Protein AF-A0A7X5WVP3-F1 (afdb_monomer)

Sequence (110 aa):
MIQCPTCGVVPVPEEDLPVIHPDVEDYAPQGRSPLAAVEEFVHVECPRCGGPARRETDTMDTFVDSSWYFLRYCDPRNDEAIFDPE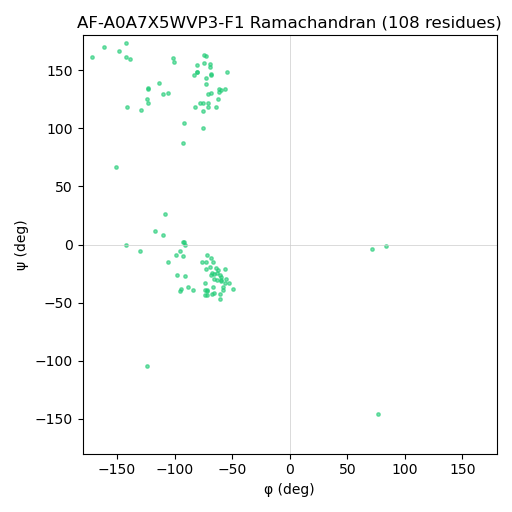KVKYWMAVDQYIGGVEHAVLHLLY

Foldseek 3Di:
DKADPVPGDDDDDPVPPDLDDDDAPDCDDPVDGSQVVVCVSQWDADPVPRHIIGDDRDDDDPLVVLLCVVLCVLPVPDPPDSHDPVSSVVCDDDPDDDDDCVCVVGNVVD

Structure (mmCIF, N/CA/C/O backbone):
data_AF-A0A7X5WVP3-F1
#
_entry.id   AF-A0A7X5WVP3-F1
#
loop_
_atom_site.group_PDB
_atom_site.id
_atom_site.type_symbol
_atom_site.label_atom_id
_atom_site.label_alt_id
_atom_site.label_comp_id
_atom_site.label_asym_id
_atom_site.label_entity_id
_atom_site.label_seq_id
_atom_site.pdbx_PDB_ins_code
_atom_site.Cartn_x
_atom_site.Cartn_y
_atom_site.Cartn_z
_atom_site.occupancy
_atom_site.B_iso_or_equiv
_atom_site.auth_seq_id
_atom_site.auth_comp_id
_atom_site.auth_asym_id
_at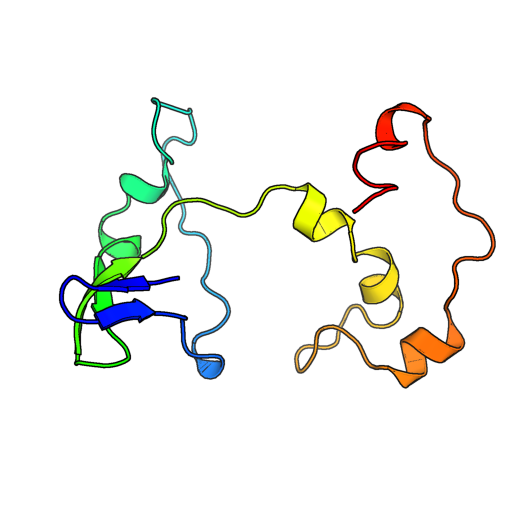om_site.auth_atom_id
_atom_site.pdbx_PDB_model_num
ATOM 1 N N . MET A 1 1 ? -5.310 -4.473 7.437 1.00 96.75 1 MET A N 1
ATOM 2 C CA . MET A 1 1 ? -5.691 -5.662 8.241 1.00 96.75 1 MET A CA 1
ATOM 3 C C . MET A 1 1 ? -6.695 -5.261 9.318 1.00 96.75 1 MET A C 1
ATOM 5 O O . MET A 1 1 ? -6.786 -4.077 9.623 1.00 96.75 1 MET A O 1
ATOM 9 N N . ILE A 1 2 ? -7.445 -6.215 9.874 1.00 98.38 2 ILE A N 1
ATOM 10 C CA . ILE A 1 2 ? -8.406 -6.022 10.972 1.00 98.38 2 ILE A CA 1
ATOM 11 C C . ILE A 1 2 ? -8.039 -6.963 12.130 1.00 98.38 2 ILE A C 1
ATOM 13 O O . ILE A 1 2 ? -7.937 -8.173 11.950 1.00 98.38 2 ILE A O 1
ATOM 17 N N . GLN A 1 3 ? -7.847 -6.407 13.322 1.00 98.38 3 GLN A N 1
ATOM 18 C CA . GLN A 1 3 ? -7.542 -7.093 14.576 1.00 98.38 3 GLN A CA 1
ATOM 19 C C . GLN A 1 3 ? -8.850 -7.398 15.326 1.00 98.38 3 GLN A C 1
ATOM 21 O O . GLN A 1 3 ? -9.476 -6.507 15.908 1.00 98.38 3 GLN A O 1
ATOM 26 N N . CYS A 1 4 ? -9.288 -8.657 15.316 1.00 98.44 4 CYS A N 1
ATOM 27 C CA . CYS A 1 4 ? -10.496 -9.113 16.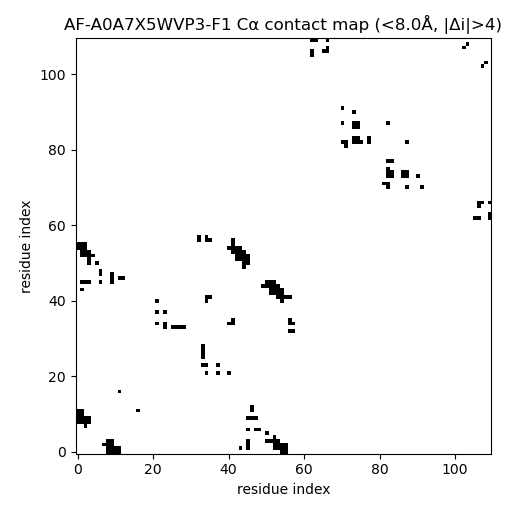004 1.00 98.44 4 CYS A CA 1
ATOM 28 C C . CYS A 1 4 ? -10.142 -9.911 17.274 1.00 98.44 4 CYS A C 1
ATOM 30 O O . CYS A 1 4 ? -9.387 -10.881 17.178 1.00 98.44 4 CYS A O 1
ATOM 32 N N . PRO A 1 5 ? -10.743 -9.615 18.443 1.00 98.19 5 PRO A N 1
ATOM 33 C CA . PRO A 1 5 ? -10.493 -10.373 19.674 1.00 98.19 5 PRO A CA 1
ATOM 34 C C . PRO A 1 5 ? -10.849 -11.866 19.584 1.00 98.19 5 PRO A C 1
ATOM 36 O O . PRO A 1 5 ? -10.259 -12.685 20.282 1.00 98.19 5 PRO A O 1
ATOM 39 N N . THR A 1 6 ? -11.817 -12.228 18.737 1.00 98.31 6 THR A N 1
ATOM 40 C CA . THR A 1 6 ? -12.288 -13.614 18.576 1.00 98.31 6 THR A CA 1
ATOM 41 C C . THR A 1 6 ? -11.612 -14.332 17.411 1.00 98.31 6 THR A C 1
ATOM 43 O O . THR A 1 6 ? -11.298 -15.514 17.513 1.00 98.31 6 THR A O 1
ATOM 46 N N . CYS A 1 7 ? -11.405 -13.641 16.287 1.00 98.44 7 CYS A N 1
ATOM 47 C CA . CYS A 1 7 ? -10.900 -14.249 15.055 1.00 98.44 7 CYS A CA 1
ATOM 48 C C . CYS A 1 7 ? -9.394 -14.055 14.827 1.00 98.44 7 CYS A C 1
ATOM 50 O O . CYS A 1 7 ? -8.857 -14.684 13.916 1.00 98.44 7 CYS A O 1
ATOM 52 N N . GLY A 1 8 ? -8.727 -13.218 15.628 1.00 98.25 8 GLY A N 1
ATOM 53 C CA . GLY A 1 8 ? -7.335 -12.821 15.427 1.00 98.25 8 GLY A CA 1
ATOM 54 C C . GLY A 1 8 ? -7.184 -11.784 14.312 1.00 98.25 8 GLY A C 1
ATOM 55 O O . GLY A 1 8 ? -8.057 -10.939 14.112 1.00 98.25 8 GLY A O 1
ATOM 56 N N . VAL A 1 9 ? -6.071 -11.858 13.585 1.00 98.12 9 VAL A N 1
ATOM 57 C CA . VAL A 1 9 ? -5.778 -10.990 12.438 1.00 98.12 9 VAL A CA 1
ATOM 58 C C . VAL A 1 9 ? -6.574 -11.478 11.224 1.00 98.12 9 VAL A C 1
ATOM 60 O O . VAL A 1 9 ? -6.424 -12.620 10.792 1.00 98.12 9 VAL A O 1
ATOM 63 N N . VAL A 1 10 ? -7.413 -10.611 10.663 1.00 98.31 10 VAL A N 1
ATOM 64 C CA . VAL A 1 10 ? -8.295 -10.899 9.525 1.00 98.31 10 VAL A CA 1
ATOM 65 C C . VAL A 1 10 ? -8.001 -9.903 8.393 1.00 98.31 10 VAL A C 1
ATOM 67 O O . VAL A 1 10 ? -7.835 -8.709 8.666 1.00 98.31 10 VAL A O 1
ATOM 70 N N . PRO A 1 11 ? -7.880 -10.347 7.128 1.00 98.19 11 PRO A N 1
ATOM 71 C CA . PRO A 1 11 ? -7.726 -9.432 6.002 1.00 98.19 11 PRO A CA 1
ATOM 72 C C . PRO A 1 11 ? -9.015 -8.642 5.751 1.00 98.19 11 PRO A C 1
ATOM 74 O O . PRO A 1 11 ? -10.110 -9.073 6.110 1.00 98.19 11 PRO A O 1
ATOM 77 N N . VAL A 1 12 ? -8.867 -7.473 5.136 1.00 98.12 12 VAL A N 1
ATOM 78 C CA . VAL A 1 12 ? -10.007 -6.739 4.574 1.00 98.12 12 VAL A CA 1
ATOM 79 C C . VAL A 1 12 ? -10.458 -7.494 3.312 1.00 98.12 12 VAL A C 1
ATOM 81 O O . VAL A 1 12 ? -9.572 -7.959 2.588 1.00 98.12 12 VAL A O 1
ATOM 84 N N . PRO A 1 13 ? -11.769 -7.670 3.063 1.00 97.75 13 PRO A N 1
ATOM 85 C CA . PRO A 1 13 ? -12.265 -8.225 1.802 1.00 97.75 13 PRO A CA 1
ATOM 86 C C . PRO A 1 13 ? -11.745 -7.437 0.594 1.00 97.75 13 PRO A C 1
ATOM 88 O O . PRO A 1 13 ? -11.502 -6.236 0.694 1.00 97.75 13 PRO A O 1
ATOM 91 N N . GLU A 1 14 ? -11.545 -8.103 -0.540 1.00 95.88 14 GLU A N 1
ATOM 92 C CA . GLU A 1 14 ? -10.977 -7.465 -1.736 1.00 95.88 14 GLU A CA 1
ATOM 93 C C . GLU A 1 14 ? -11.929 -6.408 -2.309 1.00 95.88 14 GLU A C 1
ATOM 95 O O . GLU A 1 14 ? -11.497 -5.330 -2.705 1.00 95.88 14 GLU A O 1
ATOM 100 N N . GLU A 1 15 ? -13.232 -6.678 -2.251 1.00 95.88 15 GLU A N 1
ATOM 101 C CA . GLU A 1 15 ? -14.303 -5.763 -2.648 1.00 95.88 15 GLU A CA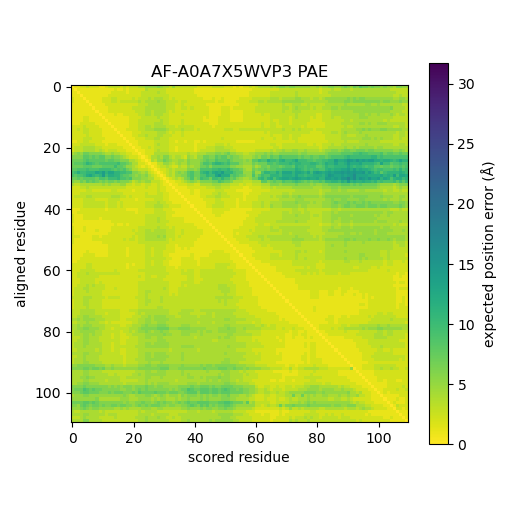 1
ATOM 102 C C . GLU A 1 15 ? -14.394 -4.489 -1.791 1.00 95.88 15 GLU A C 1
ATOM 104 O O . GLU A 1 15 ? -14.951 -3.490 -2.242 1.00 95.88 15 GLU A O 1
ATOM 109 N N . ASP A 1 16 ? -13.828 -4.515 -0.581 1.00 96.00 16 ASP A N 1
ATOM 110 C CA . ASP A 1 16 ? -13.780 -3.374 0.339 1.00 96.00 16 ASP A CA 1
ATOM 111 C C . ASP A 1 16 ? -12.496 -2.541 0.158 1.00 96.00 16 ASP A C 1
ATOM 113 O O . ASP A 1 16 ? -12.246 -1.588 0.905 1.00 96.00 16 ASP A O 1
ATOM 117 N N . LEU A 1 17 ? -11.640 -2.903 -0.804 1.0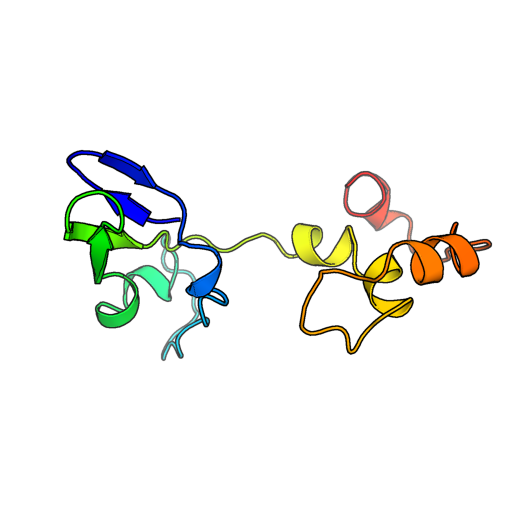0 96.00 17 LEU A N 1
ATOM 118 C CA . LEU A 1 17 ? -10.482 -2.103 -1.179 1.00 96.00 17 LEU A CA 1
ATOM 119 C C . LEU A 1 17 ? -10.891 -0.955 -2.122 1.00 96.00 17 LEU A C 1
ATOM 121 O O . LEU A 1 17 ? -11.788 -1.110 -2.948 1.00 96.00 17 LEU A O 1
ATOM 125 N N . PRO A 1 18 ? -10.194 0.193 -2.063 1.00 96.75 18 PRO A N 1
ATOM 126 C CA . PRO A 1 18 ? -9.085 0.508 -1.165 1.00 96.75 18 PRO A CA 1
ATOM 127 C C . PRO A 1 18 ? -9.541 0.925 0.241 1.00 96.75 18 PRO A C 1
ATOM 129 O O . PRO A 1 18 ? -10.533 1.626 0.430 1.00 96.75 18 PRO A O 1
ATOM 132 N N . VAL A 1 19 ? -8.717 0.600 1.240 1.00 97.56 19 VAL A N 1
ATOM 133 C CA . VAL A 1 19 ? -8.817 1.233 2.560 1.00 97.56 19 VAL A CA 1
ATOM 134 C C . VAL A 1 19 ? -8.246 2.643 2.457 1.00 97.56 19 VAL A C 1
ATOM 136 O O . VAL A 1 19 ? -7.029 2.824 2.456 1.00 97.56 19 VAL A O 1
ATOM 139 N N . ILE A 1 20 ? -9.127 3.633 2.349 1.00 97.19 20 ILE A N 1
ATOM 140 C CA . ILE A 1 20 ? -8.735 5.035 2.208 1.00 97.19 20 ILE A CA 1
ATOM 141 C C . ILE A 1 20 ? -8.087 5.538 3.500 1.00 97.19 20 ILE A C 1
ATOM 143 O O . ILE A 1 20 ? -8.624 5.357 4.594 1.00 97.19 20 ILE A O 1
ATOM 147 N N . HI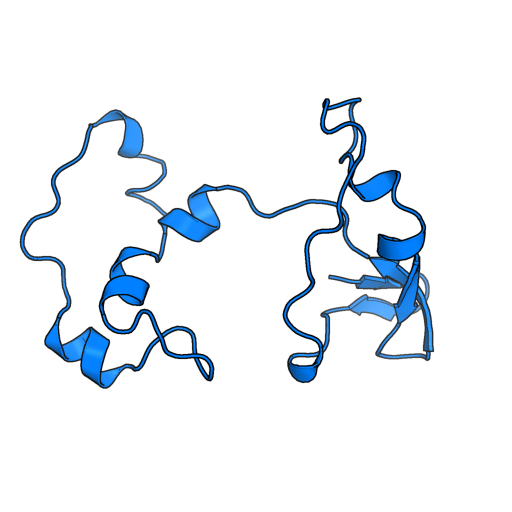S A 1 21 ? -6.923 6.173 3.354 1.00 95.38 21 HIS A N 1
ATOM 148 C CA . HIS A 1 21 ? -6.252 6.866 4.446 1.00 95.38 21 HIS A CA 1
ATOM 149 C C . HIS A 1 21 ? -7.149 8.019 4.931 1.00 95.38 21 HIS A C 1
ATOM 151 O O . HIS A 1 21 ? -7.546 8.843 4.106 1.00 95.38 21 HIS A O 1
ATOM 157 N N . PRO A 1 22 ? -7.491 8.098 6.229 1.00 94.31 22 PRO A N 1
ATOM 158 C CA . PRO A 1 22 ? -8.342 9.164 6.739 1.00 94.31 22 PRO A CA 1
ATOM 159 C C . PRO A 1 22 ? -7.564 10.480 6.824 1.00 94.31 22 PRO A C 1
ATOM 161 O O . PRO A 1 22 ? -6.338 10.478 6.958 1.00 94.31 22 PRO A O 1
ATOM 164 N N . ASP A 1 23 ? -8.268 11.605 6.803 1.00 90.62 23 ASP A N 1
ATOM 165 C CA . ASP A 1 23 ? -7.651 12.886 7.129 1.00 90.62 23 ASP A CA 1
ATOM 166 C C . ASP A 1 23 ? -7.343 12.940 8.632 1.00 90.62 23 ASP A C 1
ATOM 168 O O . ASP A 1 23 ? -8.199 12.655 9.470 1.00 90.62 23 ASP A O 1
ATOM 172 N N . VAL A 1 24 ? -6.109 13.302 8.978 1.00 89.06 24 VAL A N 1
ATOM 173 C CA . VAL A 1 24 ? -5.666 13.496 10.364 1.00 89.06 24 VAL A CA 1
ATOM 174 C C . VAL A 1 24 ? -5.347 14.972 10.584 1.00 89.06 24 VAL A C 1
ATOM 176 O O . VAL A 1 24 ? -4.749 15.614 9.724 1.00 89.06 24 VAL A O 1
ATOM 179 N N . GLU A 1 25 ? -5.726 15.527 11.735 1.00 84.69 25 GLU A N 1
ATOM 180 C CA . GLU A 1 25 ? -5.428 16.929 12.066 1.00 84.69 25 GLU A CA 1
ATOM 181 C C . GLU A 1 25 ? -3.941 17.159 12.385 1.00 84.69 25 GLU A C 1
ATOM 183 O O . GLU A 1 25 ? -3.365 18.168 11.976 1.00 84.69 25 GLU A O 1
ATOM 188 N N . ASP A 1 26 ? -3.312 16.217 13.097 1.00 86.56 26 ASP A N 1
ATOM 189 C CA . ASP A 1 26 ? -1.898 16.255 13.477 1.00 86.56 26 ASP A CA 1
ATOM 190 C C . ASP A 1 26 ? -1.197 14.944 13.101 1.00 86.56 26 ASP A C 1
ATOM 192 O O . ASP A 1 26 ? -1.499 13.876 13.634 1.00 86.56 26 ASP A O 1
ATOM 196 N N . TYR A 1 27 ? -0.232 15.040 12.189 1.00 87.50 27 TYR A N 1
ATOM 197 C CA . TYR A 1 27 ? 0.574 13.912 11.717 1.00 87.50 27 TYR A CA 1
ATOM 198 C C . TYR A 1 27 ? 1.864 13.711 12.523 1.00 87.50 27 TYR A C 1
ATOM 200 O O . TYR A 1 27 ? 2.646 12.808 12.212 1.00 87.50 27 TYR A O 1
ATOM 208 N N . ALA A 1 28 ? 2.134 14.544 13.533 1.00 87.31 28 ALA A N 1
ATOM 209 C CA . ALA A 1 28 ? 3.351 14.432 14.318 1.00 87.31 28 ALA A CA 1
ATOM 210 C C . ALA A 1 28 ? 3.417 13.068 15.036 1.00 87.31 28 ALA A C 1
ATOM 212 O O . ALA A 1 28 ? 2.462 12.659 15.703 1.00 87.31 28 ALA A O 1
ATOM 213 N N . PRO A 1 29 ? 4.549 12.347 14.954 1.00 78.06 29 PRO A N 1
ATOM 214 C CA . PRO A 1 29 ? 4.691 11.063 15.620 1.00 78.06 29 PRO A CA 1
ATOM 215 C C . PRO A 1 29 ? 4.780 11.256 17.137 1.00 78.06 29 PRO A C 1
ATOM 217 O O . PRO A 1 29 ? 5.719 11.859 17.654 1.00 78.06 29 PRO A O 1
ATOM 220 N N . GLN A 1 30 ? 3.820 10.687 17.865 1.00 84.62 30 GLN A N 1
ATOM 221 C CA . GLN A 1 30 ? 3.735 10.762 19.333 1.00 84.62 30 GLN A CA 1
ATOM 222 C C . GLN A 1 30 ? 4.070 9.413 20.003 1.00 84.62 30 GLN A C 1
ATOM 224 O O . GLN A 1 30 ? 3.581 9.100 21.086 1.00 84.62 30 GLN A O 1
ATOM 229 N N . GLY A 1 31 ? 4.871 8.573 19.336 1.00 87.44 31 GLY A N 1
ATOM 230 C CA . GLY A 1 31 ? 5.192 7.203 19.773 1.00 87.44 31 GLY A CA 1
ATOM 231 C C . GLY A 1 31 ? 4.156 6.141 19.376 1.00 87.44 31 GLY A C 1
ATOM 232 O O . GLY A 1 31 ? 4.355 4.962 19.650 1.00 87.44 31 GLY A O 1
ATOM 233 N N . ARG A 1 32 ? 3.076 6.549 18.704 1.00 86.31 32 ARG A N 1
ATOM 234 C CA . ARG A 1 32 ? 2.078 5.693 18.046 1.00 86.31 32 ARG A CA 1
ATOM 235 C C . ARG A 1 32 ? 1.694 6.306 16.699 1.00 86.31 32 ARG A C 1
ATOM 237 O O . ARG A 1 32 ? 1.884 7.511 16.520 1.00 86.31 32 ARG A O 1
ATOM 244 N N . SER A 1 33 ? 1.146 5.500 15.791 1.00 92.19 33 SER A N 1
ATOM 245 C CA . SER A 1 33 ? 0.600 5.999 14.524 1.00 92.19 33 SER A CA 1
ATOM 246 C C . SER A 1 33 ? -0.465 7.080 14.782 1.00 92.19 33 SER A C 1
ATOM 248 O O . SER A 1 33 ? -1.342 6.855 15.624 1.00 92.19 33 SER A O 1
ATOM 250 N N . PRO A 1 34 ? -0.439 8.228 14.077 1.00 93.38 34 PRO A N 1
ATOM 251 C CA . PRO A 1 34 ? -1.500 9.236 14.151 1.00 93.38 34 PRO A CA 1
ATOM 252 C C . PRO A 1 34 ? -2.892 8.673 13.830 1.00 93.38 34 PRO A C 1
ATOM 254 O O . PRO A 1 34 ? -3.886 9.096 14.416 1.00 93.38 34 PRO A O 1
ATOM 257 N N . LEU A 1 35 ? -2.962 7.635 12.986 1.00 94.31 35 LEU A N 1
ATOM 258 C CA . LEU A 1 35 ? -4.207 6.940 12.645 1.00 94.31 35 LEU A CA 1
ATOM 259 C C . LEU A 1 35 ? -4.885 6.302 13.860 1.00 94.31 35 LEU A C 1
ATOM 261 O O . LEU A 1 35 ? -6.103 6.154 13.881 1.00 94.31 35 LEU A O 1
ATOM 265 N N . ALA A 1 36 ? -4.118 5.964 14.899 1.00 92.50 36 ALA A N 1
ATOM 266 C CA . ALA A 1 36 ? -4.657 5.391 16.125 1.00 92.50 36 ALA A CA 1
ATOM 267 C C . ALA A 1 36 ? -5.503 6.377 16.948 1.00 92.50 36 ALA A C 1
ATOM 269 O O . ALA A 1 36 ? -6.143 5.946 17.906 1.00 92.50 36 ALA A O 1
ATOM 270 N N . ALA A 1 37 ? -5.483 7.674 16.620 1.00 91.31 37 ALA A N 1
ATOM 271 C CA . ALA A 1 37 ? -6.331 8.690 17.239 1.00 91.31 37 ALA A CA 1
ATOM 272 C C . ALA A 1 37 ? -7.653 8.928 16.480 1.00 91.31 37 ALA A C 1
ATOM 274 O O . ALA A 1 37 ? -8.532 9.605 17.009 1.00 91.31 37 ALA A O 1
ATOM 275 N N . VAL A 1 38 ? -7.807 8.377 15.270 1.00 94.00 38 VAL A N 1
ATOM 276 C CA . VAL A 1 38 ? -8.999 8.561 14.429 1.00 94.00 38 VAL A CA 1
ATOM 277 C C . VAL A 1 38 ? -9.985 7.423 14.693 1.00 94.00 38 VAL A C 1
ATOM 279 O O . VAL A 1 38 ? -9.959 6.381 14.037 1.00 94.00 38 VAL A O 1
ATOM 282 N N . GLU A 1 39 ? -10.842 7.600 15.698 1.00 93.88 39 GLU A N 1
ATOM 283 C CA . GLU A 1 39 ? -11.739 6.545 16.192 1.00 93.88 39 GLU A CA 1
ATOM 284 C C . GLU A 1 39 ? -12.679 5.988 15.107 1.00 93.88 39 GLU A C 1
ATOM 286 O O . GLU A 1 39 ? -12.904 4.777 15.074 1.00 93.88 39 GLU A O 1
ATOM 291 N N . GLU A 1 40 ? -13.179 6.821 14.181 1.00 94.62 40 GLU A N 1
ATOM 292 C CA . GLU A 1 40 ? -14.022 6.345 13.071 1.00 94.62 40 GLU A CA 1
ATOM 293 C C . GLU A 1 40 ? -13.285 5.459 12.056 1.00 94.62 40 GLU A C 1
ATOM 295 O O . GLU A 1 40 ? -13.909 4.637 11.389 1.00 94.62 40 GLU A O 1
ATOM 300 N N . PHE A 1 41 ? -11.963 5.596 11.939 1.00 96.38 41 PHE A N 1
ATOM 301 C CA . PHE A 1 41 ? -11.146 4.755 11.066 1.00 96.38 41 PHE A CA 1
ATOM 302 C C . PHE A 1 41 ? -10.761 3.444 11.759 1.00 96.38 41 PHE A C 1
ATOM 304 O O . PHE A 1 41 ? -10.736 2.375 11.135 1.00 96.38 41 PHE A O 1
ATOM 311 N N . VAL A 1 42 ? -10.451 3.534 13.057 1.00 97.12 42 VAL A N 1
ATOM 312 C CA . VAL A 1 42 ? -9.982 2.415 13.877 1.00 97.12 42 VAL A CA 1
ATOM 313 C C . VAL A 1 42 ? -11.107 1.429 14.168 1.00 97.12 42 VAL A C 1
ATOM 315 O O . VAL A 1 42 ? -10.874 0.223 14.096 1.00 97.12 42 VAL A O 1
ATOM 318 N N . HIS A 1 43 ? -12.307 1.891 14.513 1.00 98.00 43 HIS A N 1
ATOM 319 C CA . HIS A 1 43 ? -13.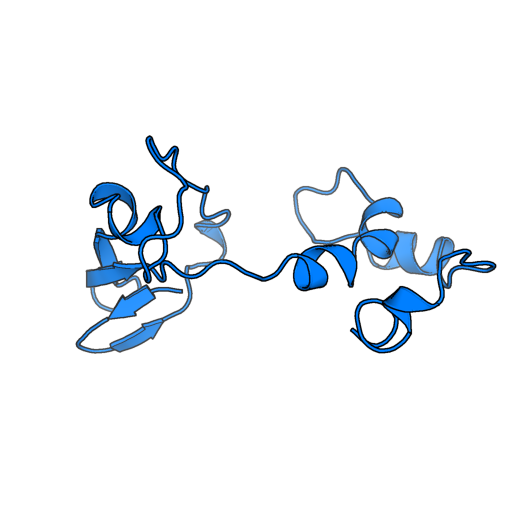403 1.002 14.889 1.00 98.00 43 HIS A CA 1
ATOM 320 C C . HIS A 1 43 ? -14.134 0.444 13.669 1.00 98.00 43 HIS A C 1
ATOM 322 O O . HIS A 1 43 ? -14.733 1.177 12.891 1.00 98.00 43 HIS A O 1
ATOM 328 N N . VAL A 1 44 ? -14.110 -0.882 13.529 1.00 98.12 44 VAL A N 1
ATOM 329 C CA . VAL A 1 44 ? -14.751 -1.605 12.423 1.00 98.12 44 VAL A CA 1
ATOM 330 C C . VAL A 1 44 ? -15.365 -2.909 12.924 1.00 98.12 44 VAL A C 1
ATOM 332 O O . VAL A 1 44 ? -14.986 -3.430 13.974 1.00 98.12 44 VAL A O 1
ATOM 335 N N . GLU A 1 45 ? -16.293 -3.478 12.165 1.00 98.25 45 GLU A N 1
ATOM 336 C CA . GLU A 1 45 ? -16.777 -4.837 12.415 1.00 98.25 45 GLU A CA 1
ATOM 337 C C . GLU A 1 45 ? -15.832 -5.866 11.783 1.00 98.25 45 GLU A C 1
ATOM 339 O O . GLU A 1 45 ? -15.220 -5.639 10.738 1.00 98.25 45 GLU A O 1
ATOM 344 N N . CYS A 1 46 ? -15.677 -7.022 12.426 1.00 98.50 46 CYS A N 1
ATOM 345 C CA . CYS A 1 46 ? -14.897 -8.113 11.866 1.00 98.50 46 CYS A CA 1
ATOM 346 C C . CYS A 1 46 ? -15.646 -8.722 10.670 1.00 98.50 46 CYS A C 1
ATOM 348 O O . CYS A 1 46 ? -16.720 -9.289 10.879 1.00 98.50 46 CYS A O 1
ATOM 350 N N . PRO A 1 47 ? -15.063 -8.762 9.459 1.00 97.88 47 PRO A N 1
ATOM 351 C CA . PRO A 1 47 ? -15.749 -9.303 8.282 1.00 97.88 47 PRO A CA 1
ATOM 352 C C . PRO A 1 47 ? -16.008 -10.816 8.389 1.00 97.88 47 PRO A C 1
ATOM 354 O O . PRO A 1 47 ? -16.809 -11.373 7.649 1.00 97.88 47 PRO A O 1
ATOM 357 N N . ARG A 1 48 ? -15.347 -11.506 9.331 1.00 97.81 48 ARG A N 1
ATOM 358 C CA . ARG A 1 48 ? -15.510 -12.948 9.553 1.00 97.81 48 ARG A CA 1
ATOM 359 C C . ARG A 1 48 ? -16.640 -13.303 10.522 1.00 97.81 48 ARG A C 1
ATOM 361 O O . ARG A 1 48 ? -17.255 -14.353 10.357 1.00 97.81 48 ARG A O 1
ATOM 368 N N . CYS A 1 49 ? -16.867 -12.506 11.566 1.00 97.94 49 CYS A N 1
ATOM 369 C CA . CYS A 1 49 ? -17.817 -12.846 12.636 1.00 97.94 49 CYS A CA 1
ATOM 370 C C . CYS A 1 49 ? -18.819 -11.738 12.990 1.00 97.94 49 CYS A C 1
ATOM 372 O O . CYS A 1 49 ? -19.680 -11.972 13.833 1.00 97.94 49 CYS A O 1
ATOM 374 N N . GLY A 1 50 ? -18.694 -10.545 12.403 1.00 98.06 50 GLY A N 1
ATOM 375 C CA . GLY A 1 50 ? -19.527 -9.369 12.684 1.00 98.06 50 GLY A CA 1
ATOM 376 C C . GLY A 1 50 ? -19.274 -8.702 14.042 1.00 98.06 50 GLY A C 1
ATOM 377 O O . GLY A 1 50 ? -19.873 -7.681 14.347 1.00 98.06 50 GLY A O 1
ATOM 378 N N . GLY A 1 51 ? -18.402 -9.261 14.888 1.00 98.31 51 GLY A N 1
ATOM 379 C CA . GLY A 1 51 ? -18.088 -8.683 16.196 1.00 98.31 51 GLY A CA 1
ATOM 380 C C . GLY A 1 51 ? -17.235 -7.408 16.103 1.00 98.31 51 GLY A C 1
ATOM 381 O O . GLY A 1 51 ? -16.570 -7.194 15.086 1.00 98.31 51 GLY A O 1
ATOM 382 N N . PRO A 1 52 ? -17.181 -6.591 17.172 1.00 98.50 52 PRO A N 1
ATOM 383 C CA . PRO A 1 52 ? -16.346 -5.395 17.207 1.00 98.50 52 PRO A CA 1
ATOM 384 C C . PRO A 1 52 ? -14.864 -5.755 17.048 1.00 98.50 52 PRO A C 1
ATOM 386 O O . PRO A 1 52 ? -14.349 -6.678 17.691 1.00 98.50 52 PRO A O 1
ATOM 389 N N . ALA A 1 53 ? -14.175 -5.015 16.190 1.00 98.56 53 ALA A N 1
ATOM 390 C CA . ALA A 1 53 ? -12.768 -5.189 15.876 1.00 98.56 53 ALA A CA 1
ATOM 391 C C . ALA A 1 53 ? -12.082 -3.828 15.692 1.00 98.56 53 ALA A C 1
ATOM 393 O O . ALA A 1 53 ? -12.713 -2.768 15.727 1.00 98.56 53 ALA A O 1
ATOM 394 N N . ARG A 1 54 ? -10.758 -3.857 15.540 1.00 98.31 54 ARG A N 1
ATOM 395 C CA . ARG A 1 54 ? -9.953 -2.654 15.318 1.00 98.31 54 ARG A CA 1
ATOM 396 C C . ARG A 1 54 ? -9.153 -2.789 14.035 1.00 98.31 54 ARG A C 1
ATOM 398 O O . ARG A 1 54 ? -8.551 -3.830 13.797 1.00 98.31 54 ARG A O 1
ATOM 405 N N . ARG A 1 55 ? -9.140 -1.761 13.200 1.00 98.12 55 ARG A N 1
ATOM 406 C CA . ARG A 1 55 ? -8.298 -1.704 12.005 1.00 98.12 55 ARG A CA 1
ATOM 407 C C . ARG A 1 55 ? -6.825 -1.593 12.412 1.00 98.12 55 ARG A C 1
ATOM 409 O O . ARG A 1 55 ? -6.509 -0.988 13.433 1.00 98.12 55 ARG A O 1
ATOM 416 N N . GLU A 1 56 ? -5.943 -2.193 11.618 1.00 97.56 56 GLU A N 1
ATOM 417 C CA . GLU A 1 56 ? -4.504 -1.928 11.703 1.00 97.56 56 GLU A CA 1
ATOM 418 C C . GLU A 1 56 ? -4.240 -0.441 11.448 1.00 97.56 56 GLU A C 1
ATOM 420 O O . GLU A 1 56 ? -4.795 0.134 10.510 1.00 97.56 56 GLU A O 1
ATOM 425 N N . THR A 1 57 ? -3.428 0.168 12.305 1.00 96.06 57 THR A N 1
ATOM 426 C CA . THR A 1 57 ? -3.120 1.603 12.268 1.00 96.06 57 THR A CA 1
ATOM 427 C C . THR A 1 57 ? -1.728 1.885 11.733 1.00 96.06 57 THR A C 1
ATOM 429 O O . THR A 1 57 ? -1.429 3.036 11.415 1.00 96.06 57 THR A O 1
ATOM 432 N N . ASP A 1 58 ? -0.876 0.866 11.656 1.00 95.25 58 ASP A N 1
ATOM 433 C CA . ASP A 1 58 ? 0.414 0.982 10.994 1.00 95.25 58 ASP A CA 1
ATOM 434 C C . ASP A 1 58 ? 0.226 1.046 9.473 1.00 95.25 58 ASP A C 1
ATOM 436 O O . ASP A 1 58 ? -0.653 0.401 8.892 1.00 95.25 58 ASP A O 1
ATOM 440 N N . THR A 1 59 ? 1.064 1.848 8.824 1.00 95.31 59 THR A N 1
ATOM 441 C CA . THR A 1 59 ? 1.103 1.990 7.368 1.00 95.31 59 THR A CA 1
ATOM 442 C C . THR A 1 59 ? 2.257 1.185 6.788 1.00 95.31 59 THR A C 1
ATOM 444 O O . THR A 1 59 ? 3.218 0.847 7.479 1.00 95.31 59 THR A O 1
ATOM 447 N N . MET A 1 60 ? 2.178 0.889 5.494 1.00 97.25 60 MET A N 1
ATOM 448 C CA . MET A 1 60 ? 3.315 0.326 4.774 1.00 97.25 60 MET A CA 1
ATOM 449 C C . MET A 1 60 ? 4.430 1.372 4.652 1.00 97.25 60 MET A C 1
ATOM 451 O O . MET A 1 60 ? 4.161 2.570 4.552 1.00 97.25 60 MET A O 1
ATOM 455 N N . ASP A 1 61 ? 5.677 0.908 4.700 1.00 97.44 61 ASP A N 1
ATOM 456 C CA . ASP A 1 61 ? 6.848 1.743 4.442 1.00 97.44 61 ASP A CA 1
ATOM 457 C C . ASP A 1 61 ? 6.916 2.133 2.957 1.00 97.44 61 ASP A C 1
ATOM 459 O O . ASP A 1 61 ? 6.438 1.398 2.090 1.00 97.44 61 ASP A O 1
ATOM 463 N N . THR A 1 62 ? 7.538 3.272 2.653 1.00 97.12 62 THR A N 1
ATOM 464 C CA . THR A 1 62 ? 7.611 3.809 1.287 1.00 97.12 62 THR A CA 1
ATOM 465 C C . THR A 1 62 ? 8.346 2.892 0.307 1.00 97.12 62 THR A C 1
ATOM 467 O O . THR A 1 62 ? 8.095 2.977 -0.897 1.00 97.12 62 THR A O 1
ATOM 470 N N . PHE A 1 63 ? 9.205 1.982 0.786 1.00 97.94 63 PHE A N 1
ATOM 471 C CA . PHE A 1 63 ? 9.837 0.984 -0.077 1.00 97.94 63 PHE A CA 1
ATOM 472 C C . PHE A 1 63 ? 8.839 -0.015 -0.669 1.00 97.94 63 PHE A C 1
ATOM 474 O O . PHE A 1 63 ? 9.081 -0.517 -1.761 1.00 97.94 63 PHE A O 1
ATOM 481 N N . VAL A 1 64 ? 7.692 -0.259 -0.023 1.00 98.25 64 VAL A N 1
ATOM 482 C CA . VAL A 1 64 ? 6.655 -1.131 -0.598 1.00 98.25 64 VAL A CA 1
ATOM 483 C C . VAL A 1 64 ? 6.155 -0.561 -1.922 1.00 98.25 64 VAL A C 1
ATOM 485 O O . VAL A 1 64 ? 6.028 -1.300 -2.893 1.00 98.25 64 VAL A O 1
ATOM 488 N N . ASP A 1 65 ? 5.932 0.750 -1.989 1.00 97.81 65 ASP A N 1
ATOM 489 C CA . ASP A 1 65 ? 5.470 1.415 -3.207 1.00 97.81 65 ASP A CA 1
ATOM 490 C C . ASP A 1 65 ? 6.585 1.477 -4.264 1.00 97.81 65 ASP A C 1
ATOM 492 O O . ASP A 1 65 ? 6.351 1.259 -5.459 1.00 97.81 65 ASP A O 1
ATOM 496 N N . SER A 1 66 ? 7.825 1.743 -3.836 1.00 98.12 66 SER A N 1
ATOM 497 C CA . SER A 1 66 ? 8.960 1.865 -4.754 1.00 98.12 66 SER A CA 1
ATOM 498 C C . SER A 1 66 ? 9.427 0.527 -5.331 1.00 98.12 66 SER A C 1
ATOM 500 O O . SER A 1 66 ? 10.013 0.521 -6.408 1.00 98.12 66 SER A O 1
ATOM 502 N N . SER A 1 67 ? 9.121 -0.612 -4.711 1.00 98.12 67 SER A N 1
ATOM 503 C CA . SER A 1 67 ? 9.541 -1.928 -5.219 1.00 98.12 67 SER A CA 1
ATOM 504 C C . SER A 1 67 ? 8.817 -2.400 -6.481 1.00 98.12 67 SER A C 1
ATOM 506 O O . SER A 1 67 ? 9.221 -3.389 -7.087 1.00 98.12 67 SER A O 1
ATOM 508 N N . TRP A 1 68 ? 7.756 -1.717 -6.925 1.00 98.19 68 TRP A N 1
ATOM 509 C CA . TRP A 1 68 ? 7.005 -2.153 -8.113 1.00 98.19 68 TRP A CA 1
ATOM 510 C C . TRP A 1 68 ? 6.505 -1.027 -9.025 1.00 98.19 68 TRP A C 1
ATOM 512 O O . TRP A 1 68 ? 5.922 -1.310 -10.075 1.00 98.19 68 TRP A O 1
ATOM 522 N N . TYR A 1 69 ? 6.762 0.246 -8.700 1.00 98.38 69 TYR A N 1
ATOM 523 C CA . TYR A 1 69 ? 6.303 1.393 -9.502 1.00 98.38 69 TYR A CA 1
ATOM 524 C C . TYR A 1 69 ? 6.695 1.308 -10.993 1.00 98.38 69 TYR A C 1
ATOM 526 O O . TYR A 1 69 ? 5.934 1.729 -11.866 1.00 98.38 69 TYR A O 1
ATOM 534 N N . PHE A 1 70 ? 7.854 0.717 -11.301 1.00 98.50 70 PHE A N 1
ATOM 535 C CA . PHE A 1 70 ? 8.336 0.527 -12.669 1.00 98.50 70 PHE A CA 1
ATOM 536 C C . PHE A 1 70 ? 7.451 -0.431 -13.481 1.00 98.50 70 PHE A C 1
ATOM 538 O O . PHE A 1 70 ? 7.303 -0.234 -14.684 1.00 98.50 70 PHE A O 1
ATOM 545 N N . LEU A 1 71 ? 6.795 -1.404 -12.834 1.00 98.56 71 LEU A N 1
ATOM 546 C CA . LEU A 1 71 ? 5.778 -2.251 -13.466 1.00 98.56 71 LEU A CA 1
ATOM 547 C C . LEU A 1 71 ? 4.480 -1.473 -13.686 1.00 98.56 71 LEU A C 1
ATOM 549 O O . LEU A 1 71 ? 3.847 -1.604 -14.734 1.00 98.56 71 LEU A O 1
ATOM 553 N N . ARG A 1 72 ? 4.094 -0.614 -12.731 1.00 98.62 72 ARG A N 1
ATOM 554 C CA . ARG A 1 72 ? 2.881 0.206 -12.860 1.00 98.62 72 ARG A CA 1
ATOM 555 C C . ARG A 1 72 ? 2.962 1.179 -14.034 1.00 98.62 72 ARG A C 1
ATOM 557 O O . ARG A 1 72 ? 1.937 1.455 -14.651 1.00 98.62 72 ARG A O 1
ATOM 564 N N . TYR A 1 73 ? 4.153 1.656 -14.403 1.00 98.62 73 TYR A N 1
ATOM 565 C CA . TYR A 1 73 ? 4.324 2.482 -15.605 1.00 98.62 73 TYR A CA 1
ATOM 566 C C . TYR A 1 73 ? 3.980 1.766 -16.915 1.00 98.62 73 TYR A C 1
ATOM 568 O O . TYR A 1 73 ? 3.605 2.440 -17.874 1.00 98.62 73 TYR A O 1
ATOM 576 N N . CYS A 1 74 ? 4.044 0.433 -16.967 1.00 98.56 74 CYS A N 1
ATOM 577 C CA . CYS A 1 74 ? 3.612 -0.330 -18.139 1.00 98.56 74 CYS A CA 1
ATOM 578 C C . CYS A 1 74 ? 2.088 -0.264 -18.346 1.00 98.56 74 CYS A C 1
ATOM 580 O O . CYS A 1 74 ? 1.622 -0.404 -19.478 1.00 98.56 74 CYS A O 1
ATOM 582 N N . ASP A 1 75 ? 1.312 -0.051 -17.272 1.00 98.56 75 ASP A N 1
ATOM 583 C CA . ASP A 1 75 ? -0.152 0.020 -17.315 1.00 98.56 75 ASP A CA 1
ATOM 584 C C . ASP A 1 75 ? -0.769 0.931 -16.225 1.00 98.56 75 ASP A C 1
ATOM 586 O O . ASP A 1 75 ? -1.469 0.470 -15.320 1.00 98.56 75 ASP A O 1
ATOM 590 N N . PRO A 1 76 ? -0.539 2.255 -16.278 1.00 98.19 76 PRO A N 1
ATOM 591 C CA . PRO A 1 76 ? -0.774 3.139 -15.133 1.00 98.19 76 PRO A CA 1
ATOM 592 C C . PRO A 1 76 ? -2.253 3.409 -14.825 1.00 98.19 76 PRO A C 1
ATOM 594 O O . PRO A 1 76 ? -2.570 3.925 -13.754 1.00 98.19 76 PRO A O 1
ATOM 597 N N . ARG A 1 77 ? -3.158 3.094 -15.759 1.00 98.12 77 ARG A N 1
ATOM 598 C CA . ARG A 1 77 ? -4.595 3.415 -15.681 1.00 98.12 77 ARG A CA 1
ATOM 599 C C . ARG A 1 77 ? -5.491 2.193 -15.471 1.00 98.12 77 ARG A C 1
ATOM 601 O O . ARG A 1 77 ? -6.700 2.334 -15.577 1.00 98.12 77 ARG A O 1
ATOM 608 N N . ASN A 1 78 ? -4.912 1.026 -15.209 1.00 97.81 78 ASN A N 1
ATOM 609 C CA . ASN A 1 78 ? -5.670 -0.193 -14.954 1.00 97.81 78 ASN A CA 1
ATOM 610 C C . ASN A 1 78 ? -6.282 -0.154 -13.548 1.00 97.81 78 ASN A C 1
ATOM 612 O O . ASN A 1 78 ? -5.549 -0.098 -12.560 1.00 97.81 78 ASN A O 1
ATOM 616 N N . ASP A 1 79 ? -7.603 -0.114 -13.469 1.00 96.38 79 ASP A N 1
ATOM 617 C CA . ASP A 1 79 ? -8.390 -0.077 -12.237 1.00 96.38 79 ASP A CA 1
ATOM 618 C C . ASP A 1 79 ? -8.879 -1.463 -11.784 1.00 96.38 79 ASP A C 1
ATOM 620 O O . ASP A 1 79 ? -9.396 -1.586 -10.678 1.00 96.38 79 ASP A O 1
ATOM 624 N N . GLU A 1 80 ? -8.656 -2.507 -12.587 1.00 95.12 80 GLU A N 1
ATOM 625 C CA . GLU A 1 80 ? -9.049 -3.892 -12.286 1.00 95.12 80 GLU A CA 1
ATOM 626 C C . GLU A 1 80 ? -7.897 -4.728 -11.705 1.00 95.12 80 GLU A C 1
ATOM 628 O O . GLU A 1 80 ? -8.125 -5.707 -10.998 1.00 95.12 80 GLU A O 1
ATOM 633 N N . ALA A 1 81 ? -6.648 -4.369 -12.011 1.00 95.75 81 ALA A N 1
ATOM 634 C CA . ALA A 1 81 ? -5.460 -5.100 -11.588 1.00 95.75 81 ALA A CA 1
ATOM 635 C C . ALA A 1 81 ? -4.253 -4.179 -11.363 1.00 95.75 81 ALA A C 1
ATOM 637 O O . ALA A 1 81 ? -4.197 -3.028 -11.807 1.00 95.75 81 ALA A O 1
ATOM 638 N N . ILE A 1 82 ? -3.221 -4.733 -10.720 1.00 95.56 82 ILE A N 1
ATOM 639 C CA . ILE A 1 82 ? -1.940 -4.049 -10.499 1.00 95.56 82 ILE A CA 1
ATOM 640 C C . ILE A 1 82 ? -1.277 -3.612 -11.822 1.00 95.56 82 ILE A C 1
ATOM 642 O O . ILE A 1 82 ? -0.748 -2.501 -11.905 1.00 95.56 82 ILE A O 1
ATOM 646 N N . PHE A 1 83 ? -1.361 -4.446 -12.862 1.00 98.12 83 PHE A N 1
ATOM 647 C CA . PHE A 1 83 ? -1.003 -4.181 -14.262 1.00 98.12 83 PHE A CA 1
ATOM 648 C C . PHE A 1 83 ? -1.450 -5.364 -15.145 1.00 98.12 83 PHE A C 1
ATOM 650 O O . PHE A 1 83 ? -1.633 -6.474 -14.647 1.00 98.12 83 PHE A O 1
ATOM 657 N N . ASP A 1 84 ? -1.566 -5.158 -16.460 1.00 98.25 84 ASP A N 1
ATOM 658 C CA . ASP A 1 84 ? -1.713 -6.244 -17.442 1.00 98.25 84 ASP A CA 1
ATOM 659 C C . ASP A 1 84 ? -0.366 -6.977 -17.673 1.00 98.25 84 ASP A C 1
ATOM 661 O O . ASP A 1 84 ? 0.612 -6.340 -18.098 1.00 98.25 84 ASP A O 1
ATOM 665 N N . PRO A 1 85 ? -0.285 -8.305 -17.441 1.00 98.06 85 PRO A N 1
ATOM 666 C CA . PRO A 1 85 ? 0.931 -9.087 -17.660 1.00 98.06 85 PRO A CA 1
ATOM 667 C C . PRO A 1 85 ? 1.503 -9.007 -19.082 1.00 98.06 85 PRO A C 1
ATOM 669 O O . PRO A 1 85 ? 2.725 -9.033 -19.238 1.00 98.06 85 PRO A O 1
ATOM 672 N N . GLU A 1 86 ? 0.672 -8.881 -20.123 1.00 98.50 86 GLU A N 1
ATOM 673 C CA . GLU A 1 86 ? 1.168 -8.806 -21.504 1.00 98.50 86 GLU A CA 1
ATOM 674 C C . GLU A 1 86 ? 1.811 -7.444 -21.803 1.00 98.50 86 GLU A C 1
ATOM 676 O O . GLU A 1 86 ? 2.818 -7.380 -22.512 1.00 98.50 86 GLU A O 1
ATOM 681 N N . LYS A 1 87 ? 1.312 -6.355 -21.200 1.00 98.56 87 LYS A N 1
ATOM 682 C CA . LYS A 1 87 ? 1.963 -5.035 -21.291 1.00 98.56 87 LYS A CA 1
ATOM 683 C C . LYS A 1 87 ? 3.298 -5.023 -20.558 1.00 98.56 87 LYS A C 1
ATOM 685 O O . LYS A 1 87 ? 4.274 -4.495 -21.087 1.00 98.56 87 LYS A O 1
ATOM 690 N N . VAL A 1 88 ? 3.362 -5.627 -19.369 1.00 98.50 88 VAL A N 1
ATOM 691 C CA . VAL A 1 88 ? 4.624 -5.780 -18.630 1.00 98.50 88 VAL A CA 1
ATOM 692 C C . VAL A 1 88 ? 5.621 -6.599 -19.440 1.00 98.50 88 VAL A C 1
ATOM 694 O O . VAL A 1 88 ? 6.752 -6.167 -19.616 1.00 98.50 88 VAL A O 1
ATOM 697 N N .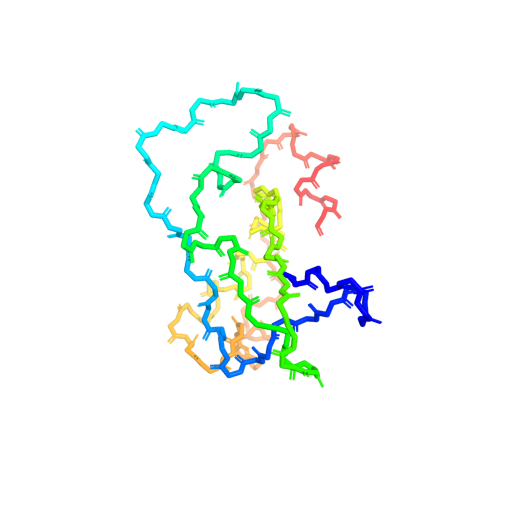 LYS A 1 89 ? 5.202 -7.730 -20.011 1.00 98.38 89 LYS A N 1
ATOM 698 C CA . LYS A 1 89 ? 6.054 -8.576 -20.860 1.00 98.38 89 LYS A CA 1
ATOM 699 C C . LYS A 1 89 ? 6.590 -7.853 -22.098 1.00 98.38 89 LYS A C 1
ATOM 701 O O . LYS A 1 89 ? 7.668 -8.196 -22.569 1.00 98.38 89 LYS A O 1
ATOM 706 N N . TYR A 1 90 ? 5.844 -6.889 -22.636 1.00 98.38 90 TYR A N 1
ATOM 707 C CA . TYR A 1 90 ? 6.293 -6.071 -23.761 1.00 98.38 90 TYR A CA 1
ATOM 708 C C . TYR A 1 90 ? 7.364 -5.045 -23.356 1.00 98.38 90 TYR A C 1
ATOM 710 O O . TYR A 1 90 ? 8.330 -4.858 -24.091 1.00 98.38 90 TYR A O 1
ATOM 718 N N . TRP A 1 91 ? 7.188 -4.371 -22.215 1.00 98.56 91 TRP A N 1
ATOM 719 C CA . TRP A 1 91 ? 8.054 -3.263 -21.789 1.00 98.56 91 TRP A CA 1
ATOM 720 C C . TRP A 1 91 ? 9.253 -3.674 -20.928 1.00 98.56 91 TRP A C 1
ATOM 722 O O . TRP A 1 91 ? 10.238 -2.945 -20.891 1.00 98.56 91 TRP A O 1
ATOM 732 N N . MET A 1 92 ? 9.157 -4.786 -20.199 1.00 98.19 92 MET A N 1
ATOM 733 C CA . MET A 1 92 ? 10.157 -5.229 -19.224 1.00 98.19 92 MET A CA 1
ATOM 734 C C . MET A 1 92 ? 11.061 -6.335 -19.794 1.00 98.19 92 MET A C 1
ATOM 736 O O . MET A 1 92 ? 10.660 -7.084 -20.680 1.00 98.19 92 MET A O 1
ATOM 740 N N . ALA A 1 93 ? 12.273 -6.545 -19.271 1.00 98.12 93 ALA A N 1
ATOM 741 C CA . ALA A 1 93 ? 12.907 -5.838 -18.150 1.00 98.12 93 ALA A CA 1
ATOM 742 C C . ALA A 1 93 ? 13.399 -4.424 -18.511 1.00 98.12 93 ALA A C 1
ATOM 744 O O . ALA A 1 93 ? 13.547 -4.095 -19.679 1.00 98.12 93 ALA A O 1
ATOM 745 N N . VAL A 1 94 ? 13.672 -3.595 -17.496 1.00 98.19 94 VAL A N 1
ATOM 746 C CA . VAL A 1 94 ? 14.273 -2.266 -17.695 1.00 98.19 94 VAL A CA 1
ATOM 747 C C . VAL A 1 94 ? 15.677 -2.424 -18.289 1.00 98.19 94 VAL A C 1
ATOM 749 O O . VAL A 1 94 ? 16.556 -2.983 -17.635 1.00 98.19 94 VAL A O 1
ATOM 752 N N . ASP A 1 95 ? 15.905 -1.893 -19.494 1.00 98.56 95 ASP A N 1
ATOM 753 C CA . ASP A 1 95 ? 17.202 -1.995 -20.185 1.00 98.56 95 ASP A CA 1
ATOM 754 C C . ASP A 1 95 ? 18.328 -1.241 -19.468 1.00 98.56 95 ASP A C 1
ATOM 756 O O . ASP A 1 95 ? 19.459 -1.715 -19.372 1.00 98.56 95 ASP A O 1
ATOM 760 N N . GLN A 1 96 ? 18.021 -0.044 -18.967 1.00 98.44 96 GLN A N 1
ATOM 761 C CA . GLN A 1 96 ? 18.964 0.799 -18.249 1.00 98.44 96 GLN A CA 1
ATOM 762 C C . GLN A 1 96 ? 18.258 1.479 -17.084 1.00 98.44 96 GLN A C 1
ATOM 764 O O . GLN A 1 96 ? 17.357 2.295 -17.271 1.00 98.44 96 GLN A O 1
ATOM 769 N N . TYR A 1 97 ? 18.726 1.183 -15.876 1.00 98.00 97 TYR A N 1
ATOM 770 C CA . TYR A 1 97 ? 18.281 1.846 -14.658 1.00 98.00 97 TYR A CA 1
ATOM 771 C C . TYR A 1 97 ? 19.419 2.717 -14.120 1.00 98.00 97 TYR A C 1
ATOM 773 O O . TYR A 1 97 ? 20.567 2.272 -14.059 1.00 98.00 97 TYR A O 1
ATOM 781 N N . ILE A 1 98 ? 19.131 3.983 -13.816 1.00 98.12 98 ILE A N 1
ATOM 782 C CA . ILE A 1 98 ? 20.116 4.974 -13.360 1.00 98.12 98 ILE A CA 1
ATOM 783 C C . ILE A 1 98 ? 19.637 5.505 -12.014 1.00 98.12 98 ILE A C 1
ATOM 785 O O . ILE A 1 98 ? 18.545 6.058 -11.922 1.00 98.12 98 ILE A O 1
ATOM 789 N N . GLY A 1 99 ? 20.461 5.351 -10.983 1.00 96.88 99 GLY A N 1
ATOM 790 C CA . GLY A 1 99 ? 20.152 5.774 -9.622 1.00 96.88 99 GLY A CA 1
ATOM 791 C C . GLY A 1 99 ? 21.413 5.892 -8.773 1.00 96.88 99 GLY A C 1
ATOM 792 O O . GLY A 1 99 ? 22.502 5.505 -9.208 1.00 96.88 99 GLY A O 1
ATOM 793 N N . GLY A 1 100 ? 21.271 6.460 -7.578 1.0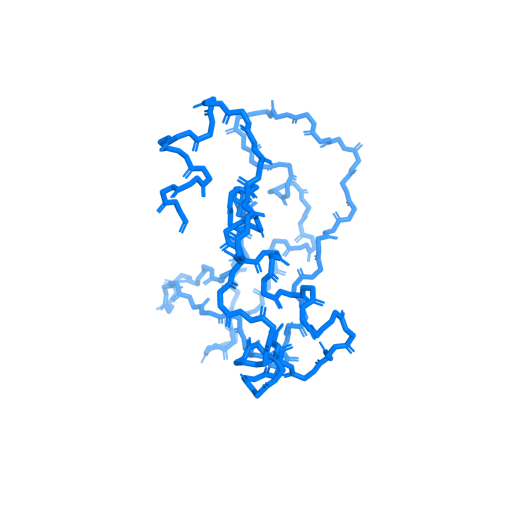0 97.12 100 GLY A N 1
ATOM 794 C CA . GLY A 1 100 ? 22.369 6.601 -6.630 1.00 97.12 100 GLY A CA 1
ATOM 795 C C . GLY A 1 100 ? 22.649 5.320 -5.837 1.00 97.12 100 GLY A C 1
ATOM 796 O O . GLY A 1 100 ? 21.788 4.453 -5.662 1.00 97.12 100 GLY A O 1
ATOM 797 N N . VAL A 1 101 ? 23.892 5.183 -5.366 1.00 96.38 101 VAL A N 1
ATOM 798 C CA . VAL A 1 101 ? 24.380 3.991 -4.645 1.00 96.38 101 VAL A CA 1
ATOM 799 C C . VAL A 1 101 ? 23.746 3.830 -3.260 1.00 96.38 101 VAL A C 1
ATOM 801 O O . VAL A 1 101 ? 23.727 2.729 -2.714 1.00 96.38 101 VAL A O 1
ATOM 804 N N . GLU A 1 102 ? 23.178 4.897 -2.700 1.00 95.94 102 GLU A N 1
ATOM 805 C CA . GLU A 1 102 ? 22.447 4.887 -1.431 1.00 95.94 102 GLU A CA 1
ATOM 806 C C . GLU A 1 102 ? 21.279 3.886 -1.412 1.00 95.94 102 GLU A C 1
ATOM 808 O O . GLU A 1 102 ? 20.877 3.428 -0.345 1.00 95.94 102 GLU A O 1
ATOM 813 N N . HIS A 1 103 ? 20.788 3.476 -2.584 1.00 95.25 103 HIS A N 1
ATOM 814 C CA . HIS A 1 103 ? 19.704 2.509 -2.735 1.00 95.25 103 HIS A CA 1
ATOM 815 C C . HIS A 1 103 ? 20.162 1.047 -2.888 1.00 95.25 103 HIS A C 1
ATOM 817 O O . HIS A 1 103 ? 19.316 0.163 -3.021 1.00 95.25 103 HIS A O 1
ATOM 823 N N . ALA A 1 104 ? 21.470 0.763 -2.834 1.00 94.00 104 ALA A N 1
ATOM 824 C CA . ALA A 1 104 ? 22.039 -0.559 -3.127 1.00 94.00 104 ALA A CA 1
ATOM 825 C C . ALA A 1 104 ? 21.541 -1.706 -2.229 1.00 94.00 104 ALA A C 1
ATOM 827 O O . ALA A 1 104 ? 21.480 -2.842 -2.687 1.00 94.00 104 ALA A O 1
ATOM 828 N N . VAL A 1 105 ? 21.199 -1.426 -0.967 1.00 95.25 105 VAL A N 1
ATOM 829 C CA . VAL A 1 105 ? 20.746 -2.435 0.017 1.00 95.25 105 VAL A CA 1
ATOM 830 C C . VAL A 1 105 ? 19.313 -2.203 0.507 1.00 95.25 105 VAL A C 1
ATOM 832 O O . VAL A 1 105 ? 18.895 -2.802 1.492 1.00 95.25 105 VAL A O 1
ATOM 835 N N . LEU A 1 106 ? 18.581 -1.305 -0.156 1.00 95.06 106 LEU A N 1
ATOM 836 C CA . LEU A 1 106 ? 17.186 -0.977 0.140 1.00 95.06 106 LEU A CA 1
ATOM 837 C C . LEU A 1 106 ? 16.361 -1.198 -1.131 1.00 95.06 106 LEU A C 1
ATOM 839 O O . LEU A 1 106 ? 16.167 -2.338 -1.524 1.00 95.06 106 LEU A O 1
ATOM 843 N N . HIS A 1 107 ? 15.967 -0.130 -1.826 1.00 97.00 107 HIS A N 1
ATOM 844 C CA . HIS A 1 107 ? 15.174 -0.182 -3.062 1.00 97.00 107 HIS A CA 1
ATOM 845 C C . HIS A 1 107 ? 15.692 -1.155 -4.133 1.00 97.00 107 HIS A C 1
ATOM 847 O O . HIS A 1 107 ? 14.893 -1.796 -4.792 1.00 97.00 107 HIS A O 1
ATOM 853 N N . LEU A 1 108 ? 17.009 -1.292 -4.333 1.00 96.31 108 LEU A N 1
ATOM 854 C CA . LEU A 1 108 ? 17.530 -2.234 -5.339 1.00 96.31 108 LEU A CA 1
ATOM 855 C C . LEU A 1 108 ? 17.485 -3.704 -4.890 1.00 96.31 108 LEU A C 1
ATOM 857 O O . LEU A 1 108 ? 17.681 -4.593 -5.717 1.00 96.31 108 LEU A O 1
ATOM 861 N N . LEU A 1 109 ? 17.287 -3.951 -3.593 1.00 96.62 109 LEU A N 1
ATOM 862 C CA . LEU A 1 109 ? 17.137 -5.287 -3.021 1.00 96.62 109 LEU A CA 1
ATOM 863 C C . LEU A 1 109 ? 15.664 -5.697 -2.898 1.00 96.62 109 LEU A C 1
ATOM 865 O O . LEU A 1 109 ? 15.368 -6.876 -3.086 1.00 96.62 109 LEU A O 1
ATOM 869 N N . TYR A 1 110 ? 14.794 -4.753 -2.531 1.00 95.12 110 TYR A N 1
ATOM 870 C CA . TYR A 1 110 ? 13.354 -4.964 -2.387 1.00 95.12 110 TYR A CA 1
ATOM 871 C C . TYR A 1 110 ? 12.651 -5.033 -3.743 1.00 95.12 110 TYR A C 1
ATOM 873 O O . TYR A 1 110 ? 12.066 -6.094 -4.041 1.00 95.12 110 TYR A O 1
#

Solvent-accessible surface area (backbone atoms only — not comparable to full-atom values): 7149 Å² total; per-residue (Å²): 88,32,45,22,91,86,76,41,80,39,78,70,58,76,88,65,56,77,82,74,82,74,91,69,97,59,79,68,81,77,91,53,54,49,52,71,72,39,60,82,72,28,55,41,65,28,92,88,75,66,45,77,22,34,39,61,50,79,76,84,59,73,58,69,60,65,50,48,48,78,53,27,67,54,30,75,81,53,90,88,45,81,46,55,67,69,45,35,62,71,67,50,73,82,91,78,85,88,81,69,74,89,33,63,85,44,64,74,65,91

Radius of gyration: 18.28 Å; Cα contacts (8 Å, |Δi|>4): 109; chains: 1; bounding box: 44×31×44 Å

Nearest PDB structures (foldseek):
  7nu3-assembly1_A  TM=9.069E-01  e=1.896E-09  Neisseria gonorrhoeae
  6q8b-assembly1_A  TM=9.076E-01  e=2.631E-09  Neisseria gonorrhoeae
  7ntz-assembly1_A  TM=9.148E-01  e=3.898E-09  Neisseria gonorrhoeae
  7yp8-assembly1_A  TM=9.074E-01  e=5.408E-09  Neisseria gonorrhoeae NCCP11945
  6q89-assembly1_A  TM=8.995E-01  e=8.552E-09  Neisseria gonorrhoeae

Secondary structure (DSSP, 8-state):
-EEETTTEEEPPPGGG---PPPP-S----SSS-GGGG-HHHHEEE-TTT--EEEE--PPPPHHHHHTTHHHHTTSTT-SSSS--HHHHHHHPSPS-----GGGTTTTTT-

pLDDT: mean 96.13, std 3.63, range [78.06, 98.62]

Mean predicted aligned error: 3.4 Å